Protein AF-A0A0B1TKV9-F1 (afdb_monomer_lite)

Radius of gyration: 16.67 Å; chains: 1; bounding box: 34×15×54 Å

Structure (mmCIF, N/CA/C/O backbone):
data_AF-A0A0B1TKV9-F1
#
_entry.id   AF-A0A0B1TKV9-F1
#
loop_
_atom_site.group_PDB
_atom_site.id
_atom_site.type_symbol
_atom_site.label_atom_id
_atom_site.label_alt_id
_atom_site.label_comp_id
_atom_site.label_asym_id
_atom_site.label_entity_id
_atom_site.label_seq_id
_atom_site.pdbx_PDB_ins_code
_atom_site.Cartn_x
_atom_site.Cartn_y
_atom_site.Cartn_z
_atom_site.occupancy
_atom_site.B_iso_or_equiv
_atom_site.auth_seq_id
_atom_site.auth_comp_id
_atom_site.auth_asym_id
_atom_site.auth_atom_id
_atom_site.pdbx_PDB_model_num
ATOM 1 N N . MET A 1 1 ? 11.882 6.287 -33.409 1.00 53.44 1 MET A N 1
ATOM 2 C CA . MET A 1 1 ? 12.882 6.296 -32.326 1.00 53.44 1 MET A CA 1
ATOM 3 C C . MET A 1 1 ? 12.369 7.173 -31.205 1.00 53.44 1 MET A C 1
ATOM 5 O O . MET A 1 1 ? 12.660 8.359 -31.136 1.00 53.44 1 MET A O 1
ATOM 9 N N . ASP A 1 2 ? 11.541 6.587 -30.365 1.00 63.38 2 ASP A N 1
ATOM 10 C CA . ASP A 1 2 ? 11.285 7.033 -29.002 1.00 63.38 2 ASP A CA 1
ATOM 11 C C . ASP A 1 2 ? 12.632 7.104 -28.245 1.00 63.38 2 ASP A C 1
ATOM 13 O O . ASP A 1 2 ? 13.497 6.244 -28.440 1.00 63.38 2 ASP A O 1
ATOM 17 N N . PRO A 1 3 ? 12.892 8.174 -27.474 1.00 67.31 3 PRO A N 1
ATOM 18 C CA . PRO A 1 3 ? 14.201 8.393 -26.873 1.00 67.31 3 PRO A CA 1
ATOM 19 C C . PRO A 1 3 ? 14.437 7.393 -25.737 1.00 67.31 3 PRO A C 1
ATOM 21 O O . PRO A 1 3 ? 13.618 7.303 -24.826 1.00 67.31 3 PRO A O 1
ATOM 24 N N . LEU A 1 4 ? 15.584 6.704 -25.765 1.00 62.59 4 LEU A N 1
ATOM 25 C CA . LEU A 1 4 ? 16.042 5.742 -24.746 1.00 62.59 4 LEU A CA 1
ATOM 26 C C . LEU A 1 4 ? 15.839 6.278 -23.312 1.00 62.59 4 LEU A C 1
ATOM 28 O O . LEU A 1 4 ? 15.300 5.578 -22.463 1.00 62.59 4 LEU A O 1
ATOM 32 N N . TRP A 1 5 ? 16.131 7.564 -23.095 1.00 67.44 5 TRP A N 1
ATOM 33 C CA . TRP A 1 5 ? 15.930 8.277 -21.826 1.00 67.44 5 TRP A CA 1
ATOM 34 C C . TRP A 1 5 ? 14.517 8.127 -21.225 1.00 67.44 5 TRP A C 1
ATOM 36 O O . TRP A 1 5 ? 14.362 8.009 -20.013 1.00 67.44 5 TRP A O 1
ATOM 46 N N . LYS A 1 6 ? 13.473 8.064 -22.060 1.00 72.94 6 LYS A N 1
ATOM 47 C CA . LYS A 1 6 ? 12.086 7.939 -21.595 1.00 72.94 6 LYS A CA 1
ATOM 48 C C . LYS A 1 6 ? 11.807 6.575 -20.959 1.00 72.94 6 LYS A C 1
ATOM 50 O O . LYS A 1 6 ? 11.032 6.507 -20.011 1.00 72.94 6 LYS A O 1
ATOM 55 N N . ALA A 1 7 ? 12.463 5.517 -21.437 1.00 75.19 7 ALA A N 1
ATOM 56 C CA . ALA A 1 7 ? 12.323 4.179 -20.873 1.00 75.19 7 ALA A CA 1
ATOM 57 C C . ALA A 1 7 ? 12.981 4.077 -19.485 1.00 75.19 7 ALA A C 1
ATOM 59 O O . ALA A 1 7 ? 12.404 3.475 -18.580 1.00 75.19 7 ALA A O 1
ATOM 60 N N . ASP A 1 8 ? 14.146 4.700 -19.284 1.00 82.81 8 ASP A N 1
ATOM 61 C CA . ASP A 1 8 ? 14.808 4.746 -17.973 1.00 82.81 8 ASP A CA 1
ATOM 62 C C . ASP A 1 8 ? 13.998 5.552 -16.946 1.00 82.81 8 ASP A C 1
ATOM 64 O O . ASP A 1 8 ? 13.779 5.077 -15.828 1.00 82.81 8 ASP A O 1
ATOM 68 N N . ASP A 1 9 ? 13.457 6.709 -17.341 1.00 86.69 9 ASP A N 1
ATOM 69 C CA . ASP A 1 9 ? 12.568 7.517 -16.495 1.00 86.69 9 ASP A CA 1
ATOM 70 C C . ASP A 1 9 ? 11.309 6.745 -16.069 1.00 86.69 9 ASP A C 1
ATOM 72 O O . ASP A 1 9 ? 10.869 6.832 -14.920 1.00 86.69 9 ASP A O 1
ATOM 76 N N . GLN A 1 10 ? 10.723 5.960 -16.982 1.00 86.62 10 GLN A N 1
ATOM 77 C CA . GLN A 1 10 ? 9.548 5.133 -16.693 1.00 86.62 10 GLN A CA 1
ATOM 78 C C . GLN A 1 10 ? 9.861 4.037 -15.673 1.00 86.62 10 GLN A C 1
ATOM 80 O O . GLN A 1 10 ? 9.069 3.806 -14.758 1.00 86.62 10 GLN A O 1
ATOM 85 N N . LYS A 1 11 ? 11.027 3.394 -15.789 1.00 85.69 11 LYS A N 1
ATOM 86 C CA . LYS A 1 11 ? 11.478 2.382 -14.826 1.00 85.69 11 LYS A CA 1
ATOM 87 C C . LYS A 1 11 ? 11.745 3.011 -13.464 1.00 85.69 11 LYS A C 1
ATOM 89 O O . LYS A 1 11 ? 11.296 2.469 -12.458 1.00 85.69 11 LYS A O 1
ATOM 94 N N . LEU A 1 12 ? 12.397 4.175 -13.420 1.00 89.69 12 LEU A N 1
ATOM 95 C CA . LEU A 1 12 ? 12.605 4.927 -12.182 1.00 89.69 12 LEU A CA 1
ATOM 96 C C . LEU A 1 12 ? 11.264 5.272 -11.513 1.00 89.69 12 LEU A C 1
ATOM 98 O O . LEU A 1 12 ? 11.079 5.005 -10.325 1.00 89.69 12 LEU A O 1
ATOM 102 N N . ALA A 1 13 ? 10.305 5.801 -12.277 1.00 90.25 13 ALA A N 1
ATOM 103 C CA . ALA A 1 13 ? 8.970 6.114 -11.780 1.00 90.25 13 ALA A CA 1
ATOM 104 C C . ALA A 1 13 ? 8.251 4.866 -11.243 1.00 90.25 13 ALA A C 1
ATOM 106 O O . ALA A 1 13 ? 7.657 4.920 -10.168 1.00 90.25 13 ALA A O 1
ATOM 107 N N . ALA A 1 14 ? 8.350 3.726 -11.932 1.00 89.81 14 ALA A N 1
ATOM 108 C CA . ALA A 1 14 ? 7.750 2.471 -11.488 1.00 89.81 14 ALA A CA 1
ATOM 109 C C . ALA A 1 14 ? 8.354 1.950 -10.173 1.00 89.81 14 ALA A C 1
ATOM 111 O O . ALA A 1 14 ? 7.603 1.457 -9.327 1.00 89.81 14 ALA A O 1
ATOM 112 N N . ILE A 1 15 ? 9.670 2.105 -9.961 1.00 91.00 15 ILE A N 1
ATOM 113 C CA . ILE A 1 15 ? 10.329 1.784 -8.680 1.00 91.00 15 ILE A CA 1
ATOM 114 C C . ILE A 1 15 ? 9.807 2.700 -7.569 1.00 91.00 15 ILE A C 1
ATOM 116 O O . ILE A 1 15 ? 9.463 2.223 -6.489 1.00 91.00 15 ILE A O 1
ATOM 120 N N . ILE A 1 16 ? 9.717 4.009 -7.820 1.00 93.56 16 ILE A N 1
ATOM 121 C CA . ILE A 1 16 ? 9.231 4.975 -6.823 1.00 93.56 16 ILE A CA 1
ATOM 122 C C . ILE A 1 16 ? 7.781 4.660 -6.439 1.00 93.56 16 ILE A C 1
ATOM 124 O O . ILE A 1 16 ? 7.465 4.570 -5.252 1.00 93.56 16 ILE A O 1
ATOM 128 N N . ILE A 1 17 ? 6.915 4.435 -7.432 1.00 93.06 17 ILE A N 1
ATOM 129 C CA . ILE A 1 17 ? 5.512 4.060 -7.218 1.00 93.06 17 ILE A CA 1
ATOM 130 C C . ILE A 1 17 ? 5.427 2.755 -6.427 1.00 93.06 17 ILE A C 1
ATOM 132 O O . ILE A 1 17 ? 4.641 2.678 -5.489 1.00 93.06 17 ILE A O 1
ATOM 136 N N . PHE A 1 18 ? 6.257 1.758 -6.748 1.00 92.06 18 PHE A N 1
ATOM 137 C CA . PHE A 1 18 ? 6.300 0.499 -6.007 1.00 92.06 18 PHE A CA 1
ATOM 138 C C . PHE A 1 18 ? 6.629 0.711 -4.532 1.00 92.06 18 PHE A C 1
ATOM 140 O O . PHE A 1 18 ? 5.901 0.228 -3.673 1.00 92.06 18 PHE A O 1
ATOM 147 N N . VAL A 1 19 ? 7.699 1.452 -4.228 1.00 94.06 19 VAL A N 1
ATOM 148 C CA . VAL A 1 19 ? 8.140 1.681 -2.844 1.00 94.06 19 VAL A CA 1
ATOM 149 C C . VAL A 1 19 ? 7.076 2.439 -2.052 1.00 94.06 19 VAL A C 1
ATOM 151 O O . VAL A 1 19 ? 6.725 2.026 -0.947 1.00 94.06 19 VAL A O 1
ATOM 154 N N . VAL A 1 20 ? 6.522 3.513 -2.623 1.00 94.62 20 VAL A N 1
ATOM 155 C CA . VAL A 1 20 ? 5.474 4.313 -1.972 1.00 94.62 20 VAL A CA 1
ATOM 156 C C . VAL A 1 20 ? 4.216 3.479 -1.743 1.00 94.62 20 VAL A C 1
ATOM 158 O O . VAL A 1 20 ? 3.704 3.439 -0.624 1.00 94.62 20 VAL A O 1
ATOM 161 N N . ALA A 1 21 ? 3.745 2.768 -2.769 1.00 93.06 21 ALA A N 1
ATOM 162 C CA . ALA A 1 21 ? 2.552 1.937 -2.678 1.00 93.06 21 ALA A CA 1
ATOM 163 C C . ALA A 1 21 ? 2.752 0.755 -1.719 1.00 93.06 21 ALA A C 1
ATOM 165 O O . ALA A 1 21 ? 1.844 0.409 -0.975 1.00 93.06 21 ALA A O 1
ATOM 166 N N . PHE A 1 22 ? 3.941 0.158 -1.660 1.00 91.94 22 PHE A N 1
ATOM 167 C CA . PHE A 1 22 ? 4.225 -0.944 -0.743 1.00 91.94 22 PHE A CA 1
ATOM 168 C C . PHE A 1 22 ? 4.233 -0.491 0.724 1.00 91.94 22 PHE A C 1
ATOM 170 O O . PHE A 1 22 ? 3.639 -1.144 1.584 1.00 91.94 22 PHE A O 1
ATOM 177 N N . ILE A 1 23 ? 4.846 0.661 1.017 1.00 95.38 23 ILE A N 1
ATOM 178 C CA . ILE A 1 23 ? 4.808 1.255 2.361 1.00 95.38 23 ILE A CA 1
ATOM 179 C C . ILE A 1 23 ? 3.366 1.631 2.731 1.00 95.38 23 ILE A C 1
ATOM 181 O O . ILE A 1 23 ? 2.910 1.303 3.828 1.00 95.38 23 ILE A O 1
ATOM 185 N N . GLY A 1 24 ? 2.631 2.258 1.806 1.00 93.12 24 GLY A N 1
ATOM 186 C CA . GLY A 1 24 ? 1.219 2.603 1.981 1.00 93.12 24 GLY A CA 1
ATOM 187 C C . GLY A 1 24 ? 0.338 1.377 2.223 1.00 93.12 24 GLY A C 1
ATOM 188 O O . GLY A 1 24 ? -0.510 1.397 3.113 1.00 93.12 24 GLY A O 1
ATOM 189 N N . PHE A 1 25 ? 0.588 0.275 1.515 1.00 94.31 25 PHE A N 1
ATOM 190 C CA . PHE A 1 25 ? -0.103 -0.998 1.706 1.00 94.31 25 PHE A CA 1
ATOM 191 C C . PHE A 1 25 ? 0.083 -1.531 3.130 1.00 94.31 25 PHE A C 1
ATOM 193 O O . PHE A 1 25 ? -0.905 -1.814 3.808 1.00 94.31 25 PHE A O 1
ATOM 200 N N . LEU A 1 26 ? 1.331 -1.621 3.608 1.00 95.31 26 LEU A N 1
ATOM 201 C CA . LEU A 1 26 ? 1.636 -2.121 4.952 1.00 95.31 26 LEU A CA 1
ATOM 202 C C . LEU A 1 26 ? 1.053 -1.222 6.047 1.00 95.31 26 LEU A C 1
ATOM 204 O O . LEU A 1 26 ? 0.436 -1.722 6.987 1.00 95.31 26 LEU A O 1
ATOM 208 N N . GLY A 1 27 ? 1.217 0.098 5.919 1.00 94.50 2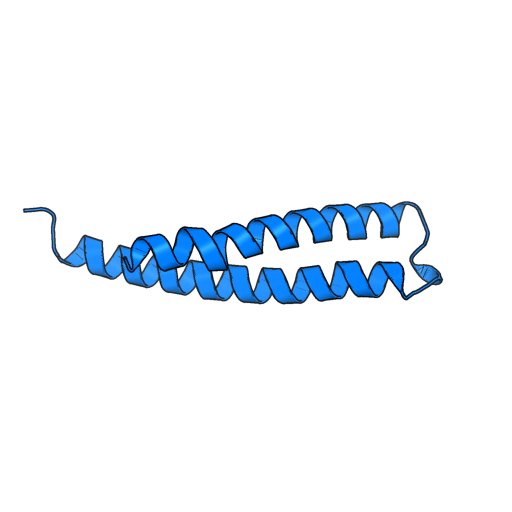7 GLY A N 1
ATOM 209 C CA . GLY A 1 27 ? 0.712 1.063 6.896 1.00 94.50 27 GLY A CA 1
ATOM 210 C C . GLY A 1 27 ? -0.809 1.017 7.015 1.00 94.50 27 GLY A C 1
ATOM 211 O O . GLY A 1 27 ? -1.345 0.908 8.118 1.00 94.50 27 GLY A O 1
ATOM 212 N N . ASN A 1 28 ? -1.509 1.013 5.882 1.00 93.69 28 ASN A N 1
ATOM 213 C CA . ASN A 1 28 ? -2.964 0.947 5.880 1.00 93.69 28 ASN A CA 1
ATOM 214 C C . ASN A 1 28 ? -3.492 -0.423 6.332 1.00 93.69 28 ASN A C 1
ATOM 216 O O . ASN A 1 28 ? -4.476 -0.507 7.062 1.00 93.69 28 ASN A O 1
ATOM 220 N N . LEU A 1 29 ? -2.792 -1.513 6.013 1.00 92.69 29 LEU A N 1
ATOM 221 C CA . LEU A 1 29 ? -3.159 -2.832 6.526 1.00 92.69 29 LEU A CA 1
ATOM 222 C C . LEU A 1 29 ? -3.041 -2.893 8.060 1.00 92.69 29 LEU A C 1
ATOM 224 O O . LEU A 1 29 ? -3.913 -3.445 8.738 1.00 92.69 29 LEU A O 1
ATOM 228 N N . LEU A 1 30 ? -1.991 -2.291 8.627 1.00 92.88 30 LEU A N 1
ATOM 229 C CA . LEU A 1 30 ? -1.818 -2.180 10.076 1.00 92.88 30 LEU A CA 1
ATOM 230 C C . LEU A 1 30 ? -2.910 -1.326 10.721 1.00 92.88 30 LEU A C 1
ATOM 232 O O . LEU A 1 30 ? -3.422 -1.701 11.773 1.00 92.88 30 LEU A O 1
ATOM 236 N N . VAL A 1 31 ? -3.299 -0.208 10.108 1.00 92.44 31 VAL A N 1
ATOM 237 C CA . VAL A 1 31 ? -4.385 0.641 10.620 1.00 92.44 31 VAL A CA 1
ATOM 238 C C . VAL A 1 31 ? -5.720 -0.101 10.564 1.00 92.44 31 VAL A C 1
ATOM 240 O O . VAL A 1 31 ? -6.393 -0.205 11.588 1.00 92.44 31 VAL A O 1
ATOM 243 N N . ALA A 1 32 ? -6.066 -0.702 9.423 1.00 91.50 32 ALA A N 1
ATOM 244 C CA . ALA A 1 32 ? -7.301 -1.464 9.258 1.00 91.50 32 ALA A CA 1
ATOM 245 C C . ALA A 1 32 ? -7.422 -2.601 10.291 1.00 91.50 32 ALA A C 1
ATOM 247 O O . ALA A 1 32 ? -8.476 -2.781 10.904 1.00 91.50 32 ALA A O 1
ATOM 248 N N . THR A 1 33 ? -6.331 -3.332 10.544 1.00 89.69 33 THR A N 1
ATOM 249 C CA . THR A 1 33 ? -6.306 -4.411 11.547 1.00 89.69 33 THR A CA 1
ATOM 250 C C . THR A 1 33 ? -6.321 -3.885 12.982 1.00 89.69 33 THR A C 1
ATOM 252 O O . THR A 1 33 ? -7.054 -4.411 13.821 1.00 89.69 33 THR A O 1
ATOM 255 N N . SER A 1 34 ? -5.563 -2.830 13.282 1.00 89.69 34 SER A N 1
ATOM 256 C CA . SER A 1 34 ? -5.493 -2.239 14.625 1.00 89.69 34 SER A CA 1
ATOM 257 C C . SER A 1 34 ? -6.838 -1.661 15.051 1.00 89.69 34 SER A C 1
ATOM 259 O O . SER A 1 34 ? -7.291 -1.910 16.167 1.00 89.69 34 SER A O 1
ATOM 261 N N . THR A 1 35 ? -7.532 -0.962 14.156 1.00 90.31 35 THR A N 1
ATOM 262 C CA . THR A 1 35 ? -8.850 -0.388 14.437 1.00 90.31 35 THR A CA 1
ATOM 263 C C . THR A 1 35 ? -9.908 -1.449 14.754 1.00 90.31 35 THR A C 1
ATOM 265 O O . THR A 1 35 ? -10.796 -1.199 15.565 1.00 90.31 35 THR A O 1
ATOM 268 N N . GLN A 1 36 ? -9.793 -2.659 14.198 1.00 84.25 36 GLN A N 1
ATOM 269 C CA . GLN A 1 36 ? -10.665 -3.786 14.555 1.00 84.25 36 GLN A CA 1
ATOM 270 C C . GLN A 1 36 ? -10.300 -4.426 15.904 1.00 84.25 36 GLN A C 1
ATOM 272 O O . GLN A 1 36 ? -11.162 -5.016 16.556 1.00 84.25 36 GLN A O 1
ATOM 277 N N . ARG A 1 37 ? -9.031 -4.330 16.322 1.00 87.25 37 ARG A N 1
ATOM 278 C CA . ARG A 1 37 ? -8.501 -4.959 17.542 1.00 87.25 37 ARG A CA 1
ATOM 279 C C . ARG A 1 37 ? -8.639 -4.090 18.788 1.00 87.25 37 ARG A C 1
ATOM 281 O O . ARG A 1 37 ? -8.787 -4.644 19.874 1.00 87.25 37 ARG A O 1
ATOM 288 N N . PHE A 1 38 ? -8.591 -2.765 18.657 1.00 88.06 38 PHE A N 1
ATOM 289 C CA . PHE A 1 38 ? -8.717 -1.856 19.794 1.00 88.06 38 PHE A CA 1
ATOM 290 C C . PHE A 1 38 ? -10.183 -1.473 20.044 1.00 88.06 38 PHE A C 1
ATOM 292 O O . PHE A 1 38 ? -10.756 -0.722 19.254 1.00 88.06 38 PHE A O 1
ATOM 299 N N . PRO A 1 39 ? -10.797 -1.901 21.166 1.00 83.25 39 PRO A N 1
ATOM 300 C CA . PRO A 1 39 ? -12.187 -1.562 21.477 1.00 83.25 39 PRO A CA 1
ATOM 301 C C . PRO A 1 39 ? -12.411 -0.051 21.658 1.00 83.25 39 PRO A C 1
ATOM 303 O O . PRO A 1 39 ? -13.503 0.436 21.389 1.00 83.25 39 PRO A O 1
ATOM 306 N N . SER A 1 40 ? -11.374 0.721 22.017 1.00 86.19 40 SER A N 1
ATOM 307 C CA . SER A 1 40 ? -11.449 2.191 22.070 1.00 86.19 40 SER A CA 1
ATOM 308 C C . SER A 1 40 ? -11.678 2.849 20.703 1.00 86.19 40 SER A C 1
ATOM 310 O O . SER A 1 40 ? -12.122 3.993 20.648 1.00 86.19 40 SER A O 1
ATOM 312 N N . MET A 1 41 ? -11.399 2.139 19.603 1.00 82.88 41 MET A N 1
ATOM 313 C CA . MET A 1 41 ? -11.617 2.611 18.237 1.00 82.88 41 MET A CA 1
ATOM 314 C C . MET A 1 41 ? -12.895 2.059 17.592 1.00 82.88 41 MET A C 1
ATOM 316 O O . MET A 1 41 ? -13.194 2.412 16.457 1.00 82.88 41 MET A O 1
ATOM 320 N N . GLN A 1 42 ? -13.724 1.283 18.293 1.00 87.31 42 GLN A N 1
ATOM 321 C CA . GLN A 1 42 ? -15.012 0.798 17.765 1.00 87.31 42 GLN A CA 1
ATOM 322 C C . GLN A 1 42 ? -16.134 1.853 17.844 1.00 87.31 42 GLN A C 1
ATOM 324 O O . GLN A 1 42 ? -17.286 1.555 18.141 1.00 87.31 42 GLN A O 1
ATOM 329 N N . ASN A 1 43 ? -15.787 3.109 17.576 1.00 90.25 43 ASN A N 1
ATOM 330 C CA . ASN A 1 43 ? -16.719 4.223 17.443 1.00 90.25 43 ASN A CA 1
ATOM 331 C C . ASN A 1 43 ? -16.834 4.630 15.962 1.00 90.25 43 ASN A C 1
ATOM 333 O O . ASN A 1 43 ? -16.001 4.236 15.143 1.00 90.25 43 ASN A O 1
ATOM 337 N N . SER A 1 44 ? -17.806 5.476 15.610 1.00 92.06 44 SER A N 1
ATOM 338 C CA . SER A 1 44 ? -18.040 5.944 14.233 1.00 92.06 44 SER A CA 1
ATOM 339 C C . SER A 1 44 ? -16.777 6.470 13.540 1.00 92.06 44 SER A C 1
ATOM 341 O O . SER A 1 44 ? -16.571 6.208 12.358 1.00 92.06 44 SER A O 1
ATOM 343 N N . PHE A 1 45 ? -15.895 7.161 14.272 1.00 91.00 45 PHE A N 1
ATOM 344 C CA . PHE A 1 45 ? -14.626 7.651 13.726 1.00 91.00 45 PHE A CA 1
ATOM 345 C C . PHE A 1 45 ? -13.641 6.525 13.388 1.00 91.00 45 PHE A C 1
ATOM 347 O O . PHE A 1 45 ? -13.005 6.566 12.339 1.00 91.00 45 PHE A O 1
ATOM 354 N N . GLY A 1 46 ? -13.526 5.500 14.234 1.00 90.62 46 GLY A N 1
ATOM 355 C CA . GLY A 1 46 ? -12.654 4.372 13.928 1.00 90.62 46 GLY A CA 1
ATOM 356 C C . GLY A 1 46 ? -13.214 3.513 12.799 1.00 90.62 46 GLY A C 1
ATOM 357 O O . GLY A 1 46 ? -12.467 3.130 11.912 1.00 90.62 46 GLY A O 1
ATOM 358 N N . ILE A 1 47 ? -14.530 3.309 12.716 1.00 91.00 47 ILE A N 1
ATOM 359 C CA . ILE A 1 47 ? -15.129 2.619 11.559 1.00 91.00 47 ILE A CA 1
ATOM 360 C C . ILE A 1 47 ? -14.831 3.379 10.254 1.00 91.00 47 ILE A C 1
ATOM 362 O O . ILE A 1 47 ? -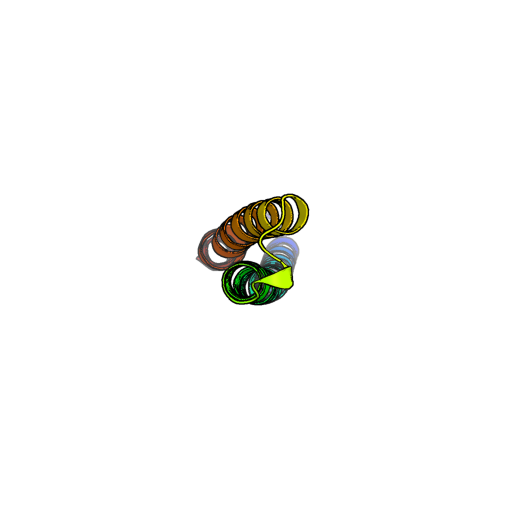14.444 2.763 9.260 1.00 91.00 47 ILE A O 1
ATOM 366 N N . LEU A 1 48 ? -14.943 4.713 10.265 1.00 94.81 48 LEU A N 1
ATOM 367 C CA . LEU A 1 48 ? -14.571 5.552 9.125 1.00 94.81 48 LEU A CA 1
ATOM 368 C C . LEU A 1 48 ? -13.084 5.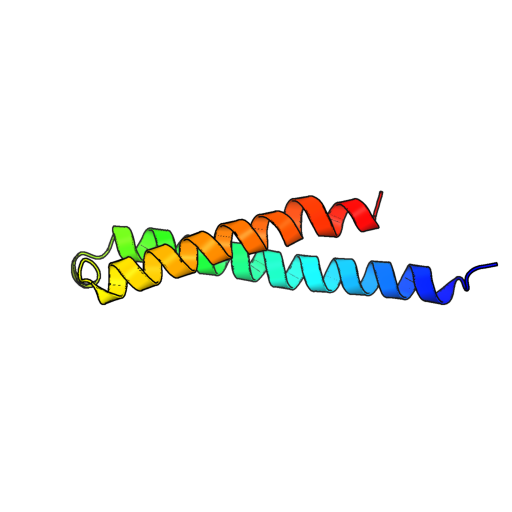403 8.767 1.00 94.81 48 LEU A C 1
ATOM 370 O O . LEU A 1 48 ? -12.763 5.168 7.603 1.00 94.81 48 LEU A O 1
ATOM 374 N N . LEU A 1 49 ? -12.189 5.479 9.759 1.00 93.88 49 LEU A N 1
ATOM 375 C CA . LEU A 1 49 ? -10.750 5.271 9.567 1.00 93.88 49 LEU A CA 1
ATOM 376 C C . LEU A 1 49 ? -10.442 3.888 8.985 1.00 93.88 49 LEU A C 1
ATOM 378 O O . LEU A 1 49 ? -9.658 3.784 8.047 1.00 93.88 49 LEU A O 1
ATOM 382 N N . ALA A 1 50 ? -11.078 2.831 9.493 1.00 92.50 50 ALA A N 1
ATOM 383 C CA . ALA A 1 50 ? -10.906 1.475 8.985 1.00 92.50 50 ALA A CA 1
ATOM 384 C C . ALA A 1 50 ? -11.375 1.355 7.532 1.00 92.50 50 ALA A C 1
ATOM 386 O O . ALA A 1 50 ? -10.688 0.738 6.720 1.00 92.50 50 ALA A O 1
ATOM 387 N N . SER A 1 51 ? -12.510 1.968 7.182 1.00 94.12 51 SER A N 1
ATOM 388 C CA . SER A 1 51 ? -13.014 1.984 5.805 1.00 94.12 51 SER A CA 1
ATOM 389 C C . SER A 1 51 ? -12.064 2.724 4.865 1.00 94.12 51 SER A C 1
ATOM 391 O O . SER A 1 51 ? -11.753 2.219 3.787 1.00 94.12 51 SER A O 1
ATOM 393 N N . GLN A 1 52 ? -11.587 3.904 5.269 1.00 95.44 52 GLN A N 1
ATOM 394 C CA . GLN A 1 52 ? -10.644 4.693 4.478 1.00 95.44 52 GLN A CA 1
ATOM 395 C C . GLN A 1 52 ? -9.332 3.933 4.281 1.00 95.44 52 GLN A C 1
ATOM 397 O O . GLN A 1 52 ? -8.830 3.831 3.165 1.00 95.44 52 GLN A O 1
ATOM 402 N N . SER A 1 53 ? -8.812 3.353 5.359 1.00 94.88 53 SER A N 1
ATOM 403 C CA . SER A 1 53 ? -7.567 2.606 5.322 1.00 94.88 53 SER A CA 1
ATOM 404 C C . SER A 1 53 ? -7.690 1.337 4.478 1.00 94.88 53 SER A C 1
ATOM 406 O O . SER A 1 53 ? -6.817 1.056 3.669 1.00 94.88 53 SER A O 1
ATOM 408 N N . THR A 1 54 ? -8.823 0.633 4.543 1.00 94.12 54 THR A N 1
ATOM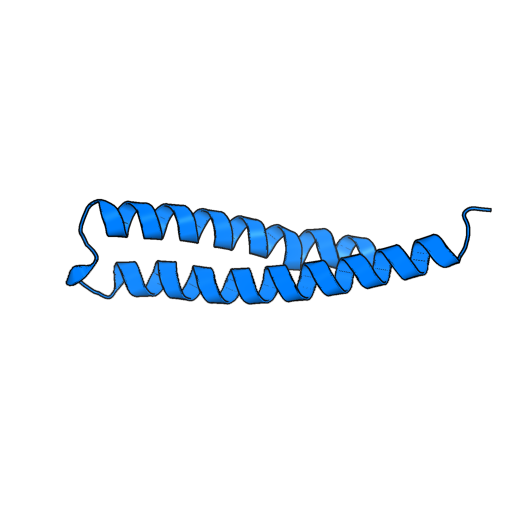 409 C CA . THR A 1 54 ? -9.086 -0.529 3.676 1.00 94.12 54 THR A CA 1
ATOM 410 C C . THR A 1 54 ? -9.086 -0.143 2.193 1.00 94.12 54 THR A C 1
ATOM 412 O O . THR A 1 54 ? -8.493 -0.849 1.378 1.00 94.12 54 THR A O 1
ATOM 415 N N . ALA A 1 55 ? -9.712 0.983 1.831 1.00 96.06 55 ALA A N 1
ATOM 416 C CA . ALA A 1 55 ? -9.714 1.469 0.450 1.00 96.06 55 ALA A CA 1
ATOM 417 C C . ALA A 1 55 ? -8.293 1.800 -0.042 1.00 96.06 55 ALA A C 1
ATOM 419 O O . ALA A 1 55 ? -7.906 1.387 -1.135 1.00 96.06 55 ALA A O 1
ATOM 420 N N . GLU A 1 56 ? -7.497 2.473 0.790 1.00 95.44 56 GLU A N 1
ATOM 421 C CA . GLU A 1 56 ? -6.087 2.768 0.516 1.00 95.44 56 GLU A CA 1
ATOM 422 C C . GLU A 1 56 ? -5.229 1.499 0.413 1.00 95.44 56 GLU A C 1
ATOM 424 O O . GLU A 1 56 ? -4.403 1.396 -0.490 1.00 95.44 56 GLU A O 1
ATOM 429 N N . THR A 1 57 ? -5.447 0.492 1.268 1.00 96.00 57 THR A N 1
ATOM 430 C CA . THR A 1 57 ? -4.769 -0.810 1.165 1.00 96.00 57 THR A CA 1
ATOM 431 C C . THR A 1 57 ? -5.020 -1.446 -0.200 1.00 96.00 57 THR A C 1
ATOM 433 O O . THR A 1 57 ? -4.075 -1.903 -0.840 1.00 96.00 57 THR A O 1
ATOM 436 N N . VAL A 1 58 ? -6.268 -1.461 -0.679 1.00 95.50 58 VAL A N 1
ATOM 437 C CA . VAL A 1 58 ? -6.602 -2.024 -1.997 1.00 95.50 58 VAL A CA 1
ATOM 438 C C . VAL A 1 58 ? -5.955 -1.212 -3.120 1.00 95.50 58 VAL A C 1
ATOM 440 O O . VAL A 1 58 ? -5.352 -1.796 -4.020 1.00 95.50 58 VAL A O 1
ATOM 443 N N . LEU A 1 59 ? -6.024 0.120 -3.057 1.00 94.31 59 LEU A N 1
ATOM 444 C CA . LEU A 1 59 ? -5.418 1.000 -4.058 1.00 94.31 59 LEU A CA 1
ATOM 445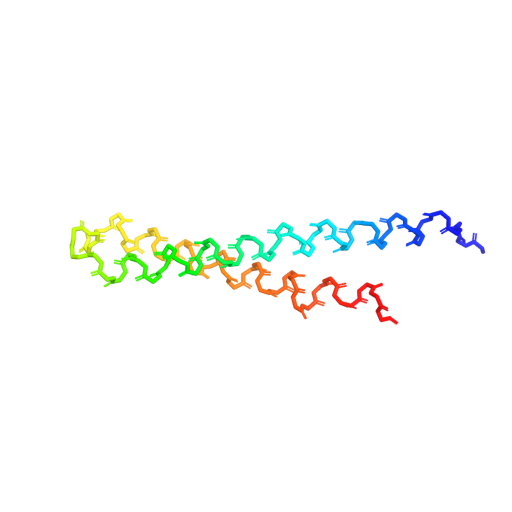 C C . LEU A 1 59 ? -3.901 0.783 -4.142 1.00 94.31 59 LEU A C 1
ATOM 447 O O . LEU A 1 59 ? -3.356 0.533 -5.218 1.00 94.31 59 LEU A O 1
ATOM 451 N N . CYS A 1 60 ? -3.227 0.805 -2.995 1.00 94.44 60 CYS A N 1
ATOM 452 C CA . CYS A 1 60 ? -1.796 0.572 -2.880 1.00 94.44 60 CYS A CA 1
ATOM 453 C C . CYS A 1 60 ? -1.399 -0.839 -3.348 1.00 94.44 60 CYS A C 1
ATOM 455 O O . CYS A 1 60 ? -0.379 -0.995 -4.017 1.00 94.44 60 CYS A O 1
ATOM 457 N N . ALA A 1 61 ? -2.218 -1.863 -3.084 1.00 92.69 61 ALA A N 1
ATOM 458 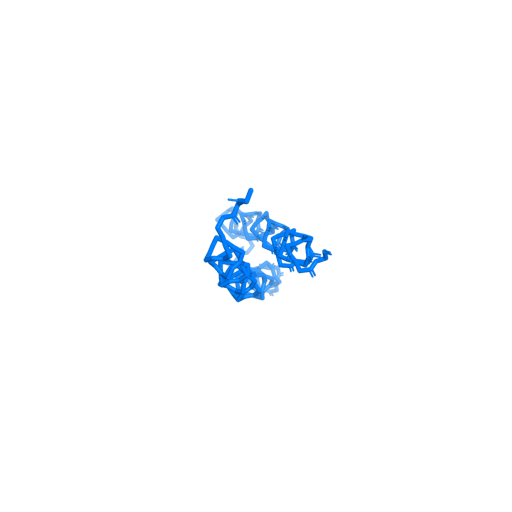C CA . ALA A 1 61 ? -1.987 -3.208 -3.609 1.00 92.69 61 ALA A CA 1
ATOM 459 C C . ALA A 1 61 ? -2.040 -3.241 -5.146 1.00 92.69 61 ALA A C 1
ATOM 461 O O . ALA A 1 61 ? -1.170 -3.838 -5.777 1.00 92.69 61 ALA A O 1
ATOM 462 N N . ILE A 1 62 ? -3.012 -2.564 -5.763 1.00 93.00 62 ILE A N 1
ATOM 463 C CA . ILE A 1 62 ? -3.109 -2.474 -7.228 1.00 93.00 62 ILE A CA 1
ATOM 464 C C . ILE A 1 62 ? -1.866 -1.779 -7.801 1.00 93.00 62 ILE A C 1
ATOM 466 O O . ILE A 1 62 ? -1.264 -2.269 -8.756 1.00 93.00 62 ILE A O 1
ATOM 470 N N . PHE A 1 63 ? -1.422 -0.671 -7.206 1.00 89.69 63 PHE A N 1
ATOM 471 C CA . PHE A 1 63 ? -0.230 0.026 -7.692 1.00 89.69 63 PHE A CA 1
ATOM 472 C C . PHE A 1 63 ? 1.058 -0.793 -7.525 1.00 89.69 63 PHE A C 1
ATOM 474 O O . PHE A 1 63 ? 1.868 -0.850 -8.452 1.00 89.69 63 PHE A O 1
ATOM 481 N N . ALA A 1 64 ? 1.235 -1.457 -6.382 1.00 88.56 64 ALA A N 1
ATOM 482 C CA . ALA A 1 64 ? 2.438 -2.232 -6.092 1.00 88.56 64 ALA A CA 1
ATOM 483 C C . ALA A 1 64 ? 2.503 -3.548 -6.884 1.00 88.56 64 ALA A C 1
ATOM 485 O O . ALA A 1 64 ? 3.555 -3.884 -7.423 1.00 88.56 64 ALA A O 1
ATOM 486 N N . PHE A 1 65 ? 1.396 -4.292 -6.974 1.00 88.19 65 PHE A N 1
ATOM 487 C CA . PHE A 1 65 ? 1.388 -5.656 -7.519 1.00 88.19 65 PHE A CA 1
ATOM 488 C C . PHE A 1 65 ? 0.857 -5.766 -8.949 1.00 88.19 65 PHE A C 1
ATOM 490 O O . PHE A 1 65 ? 1.051 -6.806 -9.573 1.00 88.19 65 PHE A O 1
ATOM 497 N N . TYR A 1 66 ? 0.203 -4.730 -9.482 1.00 86.62 66 TYR A N 1
ATOM 498 C CA . TYR A 1 66 ? -0.310 -4.733 -10.855 1.00 86.62 66 TYR A CA 1
ATOM 499 C C . TYR A 1 66 ? 0.348 -3.649 -11.712 1.00 86.62 66 TYR A C 1
ATOM 501 O O . TYR A 1 66 ? 0.976 -3.962 -12.719 1.00 86.62 66 TYR A O 1
ATOM 509 N N . PHE A 1 67 ? 0.272 -2.379 -11.300 1.00 85.38 67 PHE A N 1
ATOM 510 C CA . PHE A 1 67 ? 0.747 -1.266 -12.130 1.00 85.38 67 PHE A CA 1
ATOM 511 C C . PHE A 1 67 ? 2.273 -1.228 -12.272 1.00 85.38 67 PHE A C 1
ATOM 513 O O . PHE A 1 67 ? 2.784 -1.137 -13.384 1.00 85.38 67 PHE A O 1
ATOM 520 N N . SER A 1 68 ? 3.011 -1.323 -11.162 1.00 84.19 68 SER A N 1
ATOM 521 C CA . SER A 1 68 ? 4.477 -1.298 -11.198 1.00 84.19 68 SER A CA 1
ATOM 522 C C . SER A 1 68 ? 5.098 -2.459 -11.999 1.00 84.19 68 SER A C 1
ATOM 524 O O . SER A 1 68 ? 5.870 -2.175 -12.915 1.00 84.19 68 SER A O 1
ATOM 526 N N . PRO A 1 69 ? 4.756 -3.747 -11.766 1.00 78.62 69 PRO A N 1
ATOM 527 C CA . PRO A 1 69 ? 5.339 -4.852 -12.533 1.00 78.62 69 PRO A CA 1
ATOM 528 C C . PRO A 1 69 ? 4.987 -4.812 -14.023 1.00 78.62 69 PRO A C 1
ATOM 530 O O . PRO A 1 69 ? 5.807 -5.223 -14.836 1.00 78.62 69 PRO A O 1
ATOM 533 N N . MET A 1 70 ? 3.826 -4.264 -14.398 1.00 80.25 70 MET A N 1
ATOM 534 C CA . MET A 1 70 ? 3.439 -4.093 -15.804 1.00 80.25 70 MET A CA 1
ATOM 535 C C . MET A 1 70 ? 4.374 -3.145 -16.575 1.00 80.25 70 MET A C 1
ATOM 537 O O . MET A 1 70 ? 4.463 -3.252 -17.789 1.00 80.25 70 MET A O 1
ATOM 541 N N . VAL A 1 71 ? 5.087 -2.238 -15.896 1.00 79.75 71 VAL A N 1
ATOM 542 C CA . VAL A 1 71 ? 6.086 -1.352 -16.529 1.00 79.75 71 VAL A CA 1
ATOM 543 C C . VAL A 1 71 ? 7.429 -2.061 -16.757 1.00 79.75 71 VAL A C 1
ATOM 545 O O . VAL A 1 71 ? 8.231 -1.614 -17.576 1.00 79.75 71 VAL A O 1
ATOM 548 N N . PHE A 1 72 ? 7.694 -3.155 -16.038 1.00 71.62 72 PHE A N 1
ATOM 549 C CA . PHE A 1 72 ? 8.917 -3.952 -16.194 1.00 71.62 72 PHE A CA 1
ATOM 550 C C . PHE A 1 72 ? 8.754 -5.152 -17.133 1.00 71.62 72 PHE A C 1
ATOM 552 O O . PHE A 1 72 ? 9.768 -5.763 -17.480 1.00 71.62 72 PHE A O 1
ATOM 559 N N . LEU A 1 73 ? 7.513 -5.489 -17.499 1.00 67.88 73 LEU A N 1
ATOM 560 C CA . LEU A 1 73 ? 7.161 -6.511 -18.486 1.00 67.88 73 LEU A CA 1
ATOM 561 C C . LEU A 1 73 ? 7.232 -5.932 -19.906 1.00 67.88 73 LEU A C 1
ATOM 563 O O . LEU A 1 73 ? 7.798 -6.625 -20.779 1.00 67.88 73 LEU A O 1
#

Sequence (73 aa):
MDPLWKADDQKLAAIIIFVVAFIGFLGNLLVATSTQRFPSMQNSFGILLASQSTAETVLCAIFAFYFSPMVFL

InterPro domains:
  IPR019430 7TM GPCR, serpentine receptor class x (Srx) [PF10328] (18-73)

Foldseek 3Di:
DPDPVVLVVLLVVLVVLQVVLVVLLVVLVCLLVVLVVDPVNPDPNSVVSNVVSVVSNVVSCCSNPPVSVVSVD

pLDDT: mean 87.6, std 9.02, range [53.44, 96.06]

Secondary structure (DSSP, 8-state):
---HHHHHHHHHHHHHHHHHHHHHHHHHHHHHHHHHH-GGG-SHHHHHHHHHHHHHHHHHHHIIIIIHHHHH-

Organism: Oesophagostomum dentatum (NCBI:txid61180)